Protein AF-A0A2P8GVX4-F1 (afdb_monomer_lite)

Structure (mmCIF, N/CA/C/O backbone):
data_AF-A0A2P8GVX4-F1
#
_entry.id   AF-A0A2P8GVX4-F1
#
loop_
_atom_site.group_PDB
_atom_site.id
_atom_site.type_symbol
_atom_site.label_atom_id
_atom_site.label_alt_id
_atom_site.label_comp_id
_atom_site.label_asym_id
_atom_site.label_entity_id
_atom_site.label_seq_id
_atom_site.pdbx_PDB_ins_code
_atom_site.Cartn_x
_atom_site.Cartn_y
_atom_site.Cartn_z
_atom_site.occupancy
_atom_site.B_iso_or_equiv
_atom_site.auth_seq_id
_atom_site.auth_comp_id
_atom_site.auth_asym_id
_atom_site.auth_atom_id
_atom_site.pdbx_PDB_model_num
ATOM 1 N N . MET A 1 1 ? 9.589 35.291 5.752 1.00 48.50 1 MET A N 1
ATOM 2 C CA . MET A 1 1 ? 8.130 35.154 5.559 1.00 48.50 1 MET A CA 1
ATOM 3 C C . MET A 1 1 ? 7.817 33.664 5.500 1.00 48.50 1 MET A C 1
ATOM 5 O O . MET A 1 1 ? 8.134 33.035 4.503 1.00 48.50 1 MET A O 1
ATOM 9 N N . VAL A 1 2 ? 7.351 33.073 6.604 1.00 41.34 2 VAL A N 1
ATOM 10 C CA . VAL A 1 2 ? 7.074 31.627 6.709 1.00 41.34 2 VAL A CA 1
ATOM 11 C C . VAL A 1 2 ? 5.593 31.426 6.413 1.00 41.34 2 VAL A C 1
ATOM 13 O O . VAL A 1 2 ? 4.749 31.874 7.184 1.00 41.34 2 VAL A O 1
ATOM 16 N N . ILE A 1 3 ? 5.272 30.818 5.272 1.00 42.09 3 ILE A N 1
ATOM 17 C CA . ILE A 1 3 ? 3.890 30.490 4.911 1.00 42.09 3 ILE A CA 1
ATOM 18 C C . ILE A 1 3 ? 3.533 29.206 5.659 1.00 42.09 3 ILE A C 1
ATOM 20 O O . ILE A 1 3 ? 3.908 28.106 5.257 1.00 42.09 3 ILE A O 1
ATOM 24 N N . ALA A 1 4 ? 2.852 29.355 6.794 1.00 40.12 4 ALA A N 1
ATOM 25 C CA . ALA A 1 4 ? 2.245 28.240 7.503 1.00 40.12 4 ALA A CA 1
ATOM 26 C C . ALA A 1 4 ?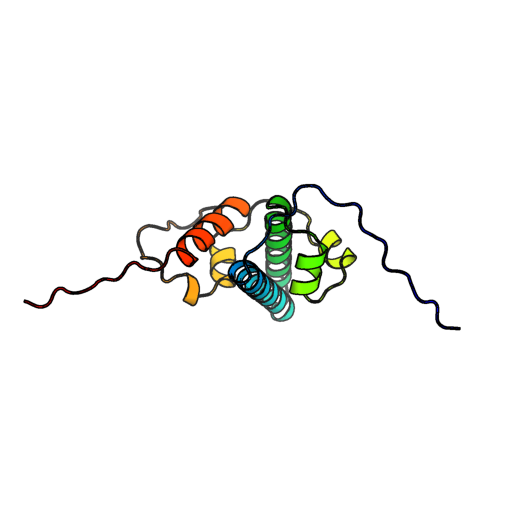 1.089 27.701 6.647 1.00 40.12 4 ALA A C 1
ATOM 28 O O . ALA A 1 4 ? 0.012 28.294 6.586 1.00 40.12 4 ALA A O 1
ATOM 29 N N . HIS A 1 5 ? 1.320 26.592 5.945 1.00 40.00 5 HIS A N 1
ATOM 30 C CA . HIS A 1 5 ? 0.255 25.883 5.248 1.00 40.00 5 HIS A CA 1
ATOM 31 C C . HIS A 1 5 ? -0.651 25.218 6.286 1.00 40.00 5 HIS A C 1
ATOM 33 O O . HIS A 1 5 ? -0.306 24.191 6.870 1.00 40.00 5 HIS A O 1
ATOM 39 N N . ALA A 1 6 ? -1.808 25.832 6.528 1.00 45.22 6 ALA A N 1
ATOM 40 C CA . ALA A 1 6 ? -2.881 25.236 7.306 1.00 45.22 6 ALA A CA 1
ATOM 41 C C . ALA A 1 6 ? -3.241 23.863 6.713 1.00 45.22 6 ALA A C 1
ATOM 43 O O . ALA A 1 6 ? -3.520 23.741 5.518 1.00 45.22 6 ALA A O 1
ATOM 44 N N . ARG A 1 7 ? -3.203 22.824 7.554 1.00 46.16 7 ARG A N 1
ATOM 45 C CA . ARG A 1 7 ? -3.595 21.456 7.200 1.00 46.16 7 ARG A CA 1
ATOM 46 C C . ARG A 1 7 ? -5.097 21.470 6.876 1.00 46.16 7 ARG A C 1
ATOM 48 O O . ARG A 1 7 ? -5.878 21.801 7.768 1.00 46.16 7 ARG A O 1
ATOM 55 N N . PRO A 1 8 ? -5.524 21.168 5.636 1.00 46.50 8 PRO A N 1
ATOM 56 C CA . PRO A 1 8 ? -6.941 21.175 5.304 1.00 46.50 8 PRO A CA 1
ATOM 57 C C . PRO A 1 8 ? -7.657 20.096 6.121 1.00 46.50 8 PRO A C 1
ATOM 59 O O . PRO A 1 8 ? -7.216 18.946 6.166 1.00 46.50 8 PRO A O 1
ATOM 62 N N . ALA A 1 9 ? -8.753 20.484 6.775 1.00 45.91 9 ALA A N 1
ATOM 63 C CA . ALA A 1 9 ? -9.682 19.561 7.408 1.00 45.91 9 ALA A CA 1
ATOM 64 C C . ALA A 1 9 ? -10.268 18.665 6.308 1.00 45.91 9 ALA A C 1
ATOM 66 O O . ALA A 1 9 ? -11.051 19.115 5.472 1.00 45.91 9 ALA A O 1
ATOM 67 N N . HIS A 1 10 ? -9.804 17.418 6.236 1.00 47.41 10 HIS A N 1
ATOM 68 C CA . HIS A 1 10 ? -10.359 16.438 5.316 1.00 47.41 10 HIS A CA 1
ATOM 69 C C . HIS A 1 10 ? -11.798 16.151 5.749 1.00 47.41 10 HIS A C 1
ATOM 71 O O . HIS A 1 10 ? -12.013 15.680 6.861 1.00 47.41 10 HIS A O 1
ATOM 77 N N . ALA A 1 11 ? -12.755 16.479 4.877 1.00 51.06 11 ALA A N 1
ATOM 78 C CA . ALA A 1 11 ? -14.156 16.109 5.023 1.00 51.06 11 ALA A CA 1
ATOM 79 C C . ALA A 1 11 ? -14.251 14.620 5.376 1.00 51.06 11 ALA A C 1
ATOM 81 O O . ALA A 1 11 ? -13.614 13.789 4.726 1.00 51.06 11 ALA A O 1
ATOM 82 N N . GLU A 1 12 ? -14.974 14.326 6.451 1.00 45.91 12 GLU A N 1
ATOM 83 C CA . GLU A 1 12 ? -15.004 13.010 7.071 1.00 45.91 12 GLU A CA 1
ATOM 84 C C . GLU A 1 12 ? -15.555 11.969 6.093 1.00 45.91 12 GLU A C 1
ATOM 86 O O . GLU A 1 12 ? -16.727 11.997 5.724 1.00 45.91 12 GLU A O 1
ATOM 91 N N . ASP A 1 13 ? -14.674 11.076 5.638 1.00 53.56 13 ASP A N 1
ATOM 92 C CA . ASP A 1 13 ? -15.017 9.928 4.802 1.00 53.56 13 ASP A CA 1
ATOM 93 C C . ASP A 1 13 ? -15.783 8.930 5.705 1.00 53.56 13 ASP A C 1
ATOM 95 O O . ASP A 1 13 ? -15.197 8.389 6.654 1.00 53.56 13 ASP A O 1
ATOM 99 N N . PRO A 1 14 ? -17.093 8.697 5.488 1.00 51.97 14 PRO A N 1
ATOM 100 C CA . PRO A 1 14 ? -18.006 8.179 6.515 1.00 51.97 14 PRO A CA 1
ATOM 101 C C . PRO A 1 14 ? -17.917 6.665 6.785 1.00 51.97 14 PRO A C 1
ATOM 103 O O . PRO A 1 14 ? -18.884 6.040 7.216 1.00 51.97 14 PRO A O 1
ATOM 106 N N . THR A 1 15 ? -16.770 6.020 6.569 1.00 55.62 15 THR A N 1
ATOM 107 C CA . THR A 1 15 ? -16.562 4.621 6.990 1.00 55.62 15 THR A CA 1
ATOM 108 C C . THR A 1 15 ? -15.090 4.356 7.281 1.00 55.62 15 THR A C 1
ATOM 110 O O . THR A 1 15 ? -14.443 3.514 6.661 1.00 55.62 15 THR A O 1
ATOM 113 N N . THR A 1 16 ? -14.528 5.109 8.225 1.00 64.12 16 THR A N 1
ATOM 114 C CA . THR A 1 16 ? -13.194 4.794 8.744 1.00 64.12 16 THR A CA 1
ATOM 115 C C . THR A 1 16 ? -13.304 3.542 9.608 1.00 64.12 16 THR A C 1
ATOM 117 O O . THR A 1 16 ? -13.851 3.577 10.709 1.00 64.12 16 THR A O 1
ATOM 120 N N . VAL A 1 17 ? -12.806 2.415 9.099 1.00 72.12 17 VAL A N 1
ATOM 121 C CA . VAL A 1 17 ? -12.660 1.196 9.898 1.00 72.12 17 VAL A CA 1
ATOM 122 C C . VAL A 1 17 ? -11.629 1.482 10.985 1.00 72.12 17 VAL A C 1
ATOM 124 O O . VAL A 1 17 ? -10.458 1.721 10.688 1.00 72.12 17 VAL A O 1
ATOM 127 N N . ALA A 1 18 ? -12.061 1.473 12.246 1.00 76.12 18 ALA A N 1
ATOM 128 C CA . ALA A 1 18 ? -11.151 1.588 13.375 1.00 76.12 18 ALA A CA 1
ATOM 129 C C . ALA A 1 18 ? -10.254 0.343 13.415 1.00 76.12 18 ALA A C 1
ATOM 131 O O . ALA A 1 18 ? -10.704 -0.765 13.709 1.00 76.12 18 ALA A O 1
ATOM 132 N N . LEU A 1 19 ? -8.978 0.523 13.083 1.00 77.62 19 LEU A N 1
ATOM 133 C CA . LEU A 1 19 ? -7.981 -0.532 13.184 1.00 77.62 19 LEU A CA 1
ATOM 134 C C . LEU A 1 19 ? -7.573 -0.682 14.650 1.00 77.62 19 LEU A C 1
ATOM 136 O O . LEU A 1 19 ? -7.292 0.302 15.332 1.00 77.62 19 LEU A O 1
ATOM 140 N N . THR A 1 20 ? -7.506 -1.917 15.149 1.00 84.06 20 THR A N 1
ATOM 141 C CA . THR A 1 20 ? -6.846 -2.150 16.440 1.00 84.06 20 THR A CA 1
ATOM 142 C C . THR A 1 20 ? -5.343 -1.856 16.300 1.00 84.06 20 THR A C 1
ATOM 144 O O . THR A 1 20 ? -4.777 -2.072 15.220 1.00 84.06 20 THR A O 1
ATOM 147 N N . PRO A 1 21 ? -4.645 -1.441 17.374 1.00 81.06 21 PRO A N 1
ATOM 148 C CA . PRO A 1 21 ? -3.206 -1.164 17.314 1.00 81.06 21 PRO A CA 1
ATOM 149 C C . PRO A 1 21 ? -2.365 -2.348 16.809 1.00 81.06 21 PRO A C 1
ATOM 151 O O . PRO A 1 21 ? -1.291 -2.167 16.237 1.00 81.06 21 PRO A O 1
ATOM 154 N N . GLY A 1 22 ? -2.838 -3.583 17.016 1.00 79.69 22 GLY A N 1
ATOM 155 C CA . GLY A 1 22 ? -2.203 -4.782 16.469 1.00 79.69 22 GLY A CA 1
ATOM 156 C C . GLY A 1 22 ? -2.264 -4.835 14.940 1.00 79.69 22 GLY A C 1
ATOM 157 O O . GLY A 1 22 ? -1.247 -5.114 14.305 1.00 79.69 22 GLY A O 1
ATOM 158 N N . VAL A 1 23 ? -3.423 -4.509 14.355 1.00 78.44 23 VAL A N 1
ATOM 159 C CA . VAL A 1 23 ? -3.617 -4.481 12.894 1.00 78.44 23 VAL A CA 1
ATOM 160 C C . VAL A 1 23 ? -2.756 -3.405 12.265 1.00 78.44 23 VAL A C 1
ATOM 162 O O . VAL A 1 23 ? -2.070 -3.661 11.283 1.00 78.44 23 VAL A O 1
ATOM 165 N N . GLU A 1 24 ? -2.767 -2.209 12.848 1.00 82.25 24 GLU A N 1
ATOM 166 C CA . GLU A 1 24 ? -2.019 -1.067 12.334 1.00 82.25 24 GLU A CA 1
ATOM 167 C C . GLU A 1 24 ? -0.517 -1.371 12.272 1.00 82.25 24 GLU A C 1
ATOM 169 O O . GLU A 1 24 ? 0.125 -1.155 11.240 1.00 82.25 24 GLU A O 1
ATOM 174 N N . ARG A 1 25 ? 0.036 -1.986 13.328 1.00 82.25 25 ARG A N 1
ATOM 175 C CA . ARG A 1 25 ? 1.430 -2.456 13.338 1.00 82.25 25 ARG A CA 1
ATOM 176 C C . ARG A 1 25 ? 1.698 -3.530 12.285 1.00 82.25 25 ARG A C 1
ATOM 178 O O . ARG A 1 25 ? 2.719 -3.460 11.604 1.00 82.25 25 ARG A O 1
ATOM 185 N N . ALA A 1 26 ? 0.808 -4.512 12.138 1.00 83.00 26 ALA A N 1
ATOM 186 C CA . ALA A 1 26 ? 0.972 -5.588 11.159 1.00 83.00 26 ALA A CA 1
ATOM 187 C C . ALA A 1 26 ? 0.934 -5.065 9.713 1.00 83.00 26 ALA A C 1
ATOM 189 O O . ALA A 1 26 ? 1.777 -5.439 8.894 1.00 83.00 26 ALA A O 1
ATOM 190 N N . LEU A 1 27 ? 0.003 -4.158 9.412 1.00 87.50 27 LEU A N 1
ATOM 191 C CA . LEU A 1 27 ? -0.113 -3.494 8.114 1.00 87.50 27 LEU A CA 1
ATOM 192 C C . LEU A 1 27 ? 1.114 -2.635 7.818 1.00 87.50 27 LEU A C 1
ATOM 194 O O . LEU A 1 27 ? 1.669 -2.727 6.724 1.00 87.50 27 LEU A O 1
ATOM 198 N N . SER A 1 28 ? 1.573 -1.861 8.802 1.00 86.69 28 SER A N 1
ATOM 199 C CA . SER A 1 28 ? 2.776 -1.037 8.670 1.00 86.69 28 SER A CA 1
ATOM 200 C C . SER A 1 28 ? 4.004 -1.899 8.383 1.00 86.69 28 SER A C 1
ATOM 202 O O . SER A 1 28 ? 4.730 -1.642 7.426 1.00 86.69 28 SER A O 1
ATOM 204 N N . ALA A 1 29 ? 4.192 -2.992 9.129 1.00 87.00 29 ALA A N 1
ATOM 205 C CA . ALA A 1 29 ? 5.281 -3.936 8.889 1.00 87.00 29 ALA A CA 1
ATOM 206 C C . ALA A 1 29 ? 5.201 -4.581 7.494 1.00 87.00 29 ALA A C 1
ATOM 208 O O . ALA A 1 29 ? 6.223 -4.741 6.823 1.00 87.00 29 ALA A O 1
ATOM 209 N N . LEU A 1 30 ? 3.998 -4.938 7.031 1.00 90.12 30 LEU A N 1
ATOM 210 C CA . LEU A 1 30 ? 3.787 -5.504 5.699 1.00 90.12 30 LEU A CA 1
ATOM 211 C C . LEU A 1 30 ? 4.135 -4.500 4.589 1.00 90.12 30 LEU A C 1
ATOM 213 O O . LEU A 1 30 ? 4.845 -4.852 3.644 1.00 90.12 30 LEU A O 1
ATOM 217 N N . LEU A 1 31 ? 3.674 -3.253 4.713 1.00 92.69 31 LEU A N 1
ATOM 218 C CA . LEU A 1 31 ? 3.949 -2.178 3.758 1.00 92.69 31 LEU A CA 1
ATOM 219 C C . LEU A 1 31 ? 5.438 -1.824 3.710 1.00 92.69 31 LEU A C 1
ATOM 221 O O . LEU A 1 31 ? 6.000 -1.710 2.622 1.00 92.69 31 LEU A O 1
ATOM 225 N N . GLN A 1 32 ? 6.104 -1.746 4.862 1.00 91.31 32 GLN A N 1
ATOM 226 C CA . GLN A 1 32 ? 7.547 -1.507 4.937 1.00 91.31 32 GLN A CA 1
ATOM 227 C C . GLN A 1 32 ? 8.357 -2.636 4.290 1.00 91.31 32 GLN A C 1
ATOM 229 O O . GLN A 1 32 ? 9.329 -2.374 3.584 1.00 91.31 32 GLN A O 1
ATOM 234 N N . ARG A 1 33 ? 7.950 -3.901 4.462 1.00 91.06 33 ARG A N 1
ATOM 235 C CA . ARG A 1 33 ? 8.597 -5.036 3.780 1.00 91.06 33 ARG A CA 1
ATOM 236 C C . ARG A 1 33 ? 8.396 -4.997 2.273 1.00 91.06 33 ARG A C 1
ATOM 238 O O . ARG A 1 33 ? 9.347 -5.241 1.535 1.00 91.06 33 ARG A O 1
ATOM 245 N N . ALA A 1 34 ? 7.186 -4.677 1.816 1.00 92.00 34 ALA A N 1
ATOM 246 C CA . ALA A 1 34 ? 6.914 -4.502 0.394 1.00 92.00 34 ALA A CA 1
ATOM 247 C C . ALA A 1 34 ? 7.782 -3.386 -0.192 1.00 92.00 34 ALA A C 1
ATOM 249 O O . ALA A 1 34 ? 8.443 -3.595 -1.206 1.00 92.00 34 ALA A O 1
ATOM 250 N N . ARG A 1 35 ? 7.873 -2.251 0.509 1.00 92.50 35 ARG A N 1
ATOM 251 C CA . ARG A 1 35 ? 8.729 -1.131 0.127 1.00 92.50 35 ARG A CA 1
ATOM 252 C C . ARG A 1 35 ? 10.201 -1.525 0.046 1.00 92.50 35 ARG A C 1
ATOM 254 O O . ARG A 1 35 ? 10.843 -1.286 -0.969 1.00 92.50 35 ARG A O 1
ATOM 261 N N . ARG A 1 36 ? 10.720 -2.183 1.078 1.00 92.50 36 ARG A N 1
ATOM 262 C CA . ARG A 1 36 ? 12.099 -2.672 1.099 1.00 92.50 36 ARG A CA 1
ATOM 263 C C . ARG A 1 36 ? 12.384 -3.613 -0.073 1.00 92.50 36 ARG A C 1
ATOM 265 O O . ARG A 1 36 ? 13.416 -3.481 -0.719 1.00 92.50 36 ARG A O 1
ATOM 272 N N . ALA A 1 37 ? 11.443 -4.497 -0.408 1.00 92.62 37 ALA A N 1
ATOM 273 C CA . ALA A 1 37 ? 11.565 -5.351 -1.584 1.00 92.62 37 ALA A CA 1
ATOM 274 C C . ALA A 1 37 ? 11.607 -4.544 -2.898 1.00 92.62 37 ALA A C 1
ATOM 276 O O . ALA A 1 37 ? 12.313 -4.946 -3.818 1.00 92.62 37 ALA A O 1
ATOM 277 N N . GLU A 1 38 ? 10.905 -3.410 -3.019 1.00 93.44 38 GLU A N 1
ATOM 278 C CA . GLU A 1 38 ? 11.049 -2.513 -4.184 1.00 93.44 38 GLU A CA 1
ATOM 279 C C . GLU A 1 38 ? 12.463 -1.949 -4.310 1.00 93.44 38 GLU A C 1
ATOM 281 O O . GLU A 1 38 ? 12.988 -1.864 -5.424 1.00 93.44 38 GLU A O 1
ATOM 286 N N . ASP A 1 39 ? 13.038 -1.544 -3.179 1.00 93.50 39 ASP A N 1
ATOM 287 C CA . ASP A 1 39 ? 14.320 -0.849 -3.114 1.00 93.50 39 ASP A CA 1
ATOM 288 C C . ASP A 1 39 ? 15.499 -1.822 -3.307 1.00 93.50 39 ASP A C 1
ATOM 290 O O . ASP A 1 39 ? 16.470 -1.491 -3.986 1.00 93.50 39 ASP A O 1
ATOM 294 N N . GLU A 1 40 ? 15.393 -3.051 -2.792 1.00 94.12 40 GLU A N 1
ATOM 295 C CA . GLU A 1 40 ? 16.424 -4.095 -2.919 1.00 94.12 40 GLU A CA 1
ATOM 296 C C . GLU A 1 40 ? 16.419 -4.797 -4.287 1.00 94.12 40 GLU A C 1
ATOM 298 O O . GLU A 1 40 ? 17.402 -5.434 -4.672 1.00 94.12 40 GLU A O 1
ATOM 303 N N . THR A 1 41 ? 15.324 -4.699 -5.045 1.00 94.75 41 THR A N 1
ATOM 304 C CA . THR A 1 41 ? 15.172 -5.438 -6.301 1.00 94.75 41 THR A CA 1
ATOM 305 C C . THR A 1 41 ? 15.502 -4.576 -7.522 1.00 94.75 41 THR A C 1
ATOM 307 O O . THR A 1 41 ? 14.980 -3.478 -7.700 1.00 94.75 41 THR A O 1
ATOM 310 N N . SER A 1 42 ? 16.300 -5.110 -8.449 1.00 93.00 42 SER A N 1
ATOM 311 C CA . SER A 1 42 ? 16.656 -4.456 -9.715 1.00 93.00 42 SER A CA 1
ATOM 312 C C . SER A 1 42 ? 16.081 -5.184 -10.945 1.00 93.00 42 SER A C 1
ATOM 314 O O . SER A 1 42 ? 15.552 -6.298 -10.866 1.00 93.00 42 SER A O 1
ATOM 316 N N . GLY A 1 43 ? 16.118 -4.521 -12.107 1.00 91.81 43 GLY A N 1
ATOM 317 C CA . GLY A 1 43 ? 15.728 -5.120 -13.389 1.00 91.81 43 GLY A CA 1
ATOM 318 C C . GLY A 1 43 ? 14.251 -5.561 -13.476 1.00 91.81 43 GLY A C 1
ATOM 319 O O . GLY A 1 43 ? 13.368 -4.884 -12.939 1.00 91.81 43 GLY A O 1
ATOM 320 N N . PRO A 1 44 ? 13.943 -6.682 -14.163 1.00 87.25 44 PRO A N 1
ATOM 321 C CA . PRO A 1 44 ? 12.573 -7.181 -14.337 1.00 87.25 44 PRO A CA 1
ATOM 322 C C . PRO A 1 44 ? 11.834 -7.453 -13.021 1.00 87.25 44 PRO A C 1
ATOM 324 O O . PRO A 1 44 ? 10.627 -7.222 -12.922 1.00 87.25 44 PRO A O 1
ATOM 327 N N . ASN A 1 45 ? 12.560 -7.883 -11.988 1.00 89.94 45 ASN A N 1
ATOM 328 C CA . ASN A 1 45 ? 11.982 -8.194 -10.684 1.00 89.94 45 ASN A CA 1
ATOM 329 C C . ASN A 1 45 ? 11.513 -6.926 -9.945 1.00 89.94 45 ASN A C 1
ATOM 331 O O . ASN A 1 45 ? 10.538 -6.984 -9.196 1.00 89.94 45 ASN A O 1
ATOM 335 N N . ARG A 1 46 ? 12.118 -5.761 -10.223 1.00 92.00 46 ARG A N 1
ATOM 336 C CA . ARG A 1 46 ? 11.706 -4.473 -9.641 1.00 92.00 46 ARG A CA 1
ATOM 337 C C . ARG A 1 46 ? 10.266 -4.122 -10.003 1.00 92.00 46 ARG A C 1
ATOM 339 O O . ARG A 1 46 ? 9.496 -3.680 -9.157 1.00 92.00 46 ARG A O 1
ATOM 346 N N . ARG A 1 47 ? 9.862 -4.381 -11.254 1.00 90.81 47 ARG A N 1
ATOM 347 C CA . ARG A 1 47 ? 8.479 -4.159 -11.718 1.00 90.81 47 ARG A CA 1
ATOM 348 C C . ARG A 1 47 ? 7.480 -5.029 -10.956 1.00 90.81 47 ARG A C 1
ATOM 350 O O . ARG A 1 47 ? 6.382 -4.568 -10.657 1.00 90.81 47 ARG A O 1
ATOM 357 N N . ARG A 1 48 ? 7.861 -6.270 -10.634 1.00 89.69 48 ARG A N 1
ATOM 358 C CA . ARG A 1 48 ? 7.042 -7.190 -9.833 1.00 89.69 48 ARG A CA 1
ATOM 359 C C . ARG A 1 48 ? 6.904 -6.699 -8.391 1.00 89.69 48 ARG A C 1
ATOM 361 O O . ARG A 1 48 ? 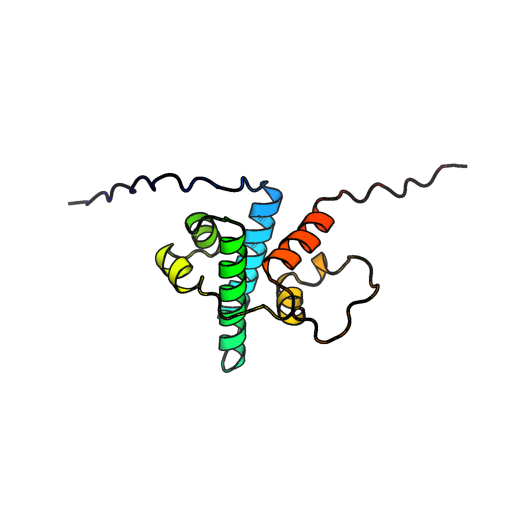5.786 -6.659 -7.892 1.00 89.69 48 ARG A O 1
ATOM 368 N N . ALA A 1 49 ? 7.998 -6.265 -7.763 1.00 92.00 49 ALA A N 1
ATOM 369 C CA . ALA A 1 49 ? 7.969 -5.697 -6.414 1.00 92.00 49 ALA A CA 1
ATOM 370 C C . ALA A 1 49 ? 7.066 -4.453 -6.336 1.00 92.00 49 ALA A C 1
ATOM 372 O O . ALA A 1 49 ? 6.143 -4.423 -5.526 1.00 92.00 49 ALA A O 1
ATOM 373 N N . PHE A 1 50 ? 7.232 -3.498 -7.262 1.00 91.69 50 PHE A N 1
ATOM 374 C CA . PHE A 1 50 ? 6.347 -2.329 -7.357 1.00 91.69 50 PHE A CA 1
ATOM 375 C C . PHE A 1 50 ? 4.880 -2.721 -7.525 1.00 91.69 50 PHE A C 1
ATOM 377 O O . PHE A 1 50 ? 4.002 -2.164 -6.871 1.00 91.69 50 PHE A O 1
ATOM 384 N N . ARG A 1 51 ? 4.597 -3.694 -8.398 1.00 90.62 51 ARG A N 1
ATOM 385 C CA . ARG A 1 51 ? 3.235 -4.184 -8.617 1.00 90.62 51 ARG A CA 1
ATOM 386 C C . ARG A 1 51 ? 2.631 -4.757 -7.329 1.00 90.62 51 ARG A C 1
ATOM 388 O O . ARG A 1 51 ? 1.487 -4.440 -7.018 1.00 90.62 51 ARG A O 1
ATOM 395 N N . ASN A 1 52 ? 3.392 -5.527 -6.552 1.00 90.62 52 ASN A N 1
ATOM 396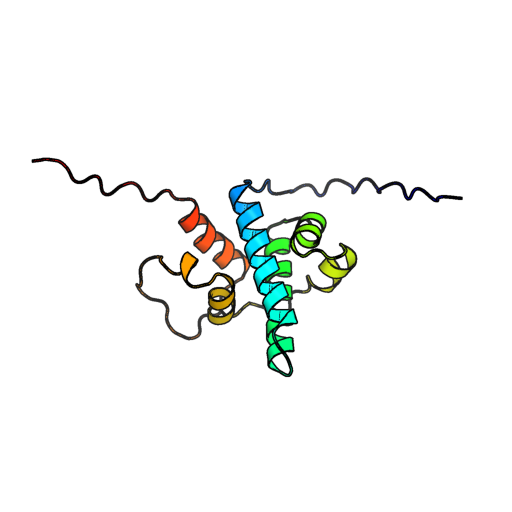 C CA . ASN A 1 52 ? 2.924 -6.076 -5.278 1.00 90.62 52 ASN A CA 1
ATOM 397 C C . ASN A 1 52 ? 2.531 -4.975 -4.281 1.00 90.62 52 ASN A C 1
ATOM 399 O O . ASN A 1 52 ? 1.457 -5.056 -3.687 1.00 90.62 52 ASN A O 1
ATOM 403 N N . THR A 1 53 ? 3.336 -3.918 -4.140 1.00 93.00 53 THR A N 1
ATOM 404 C CA . THR A 1 53 ? 2.996 -2.776 -3.274 1.00 93.00 53 THR A CA 1
ATOM 405 C C . THR A 1 53 ? 1.722 -2.075 -3.732 1.00 93.00 53 THR A C 1
ATOM 407 O O . THR A 1 53 ? 0.870 -1.749 -2.906 1.00 93.00 53 THR A O 1
ATOM 410 N N . ARG A 1 54 ? 1.542 -1.882 -5.047 1.00 93.38 54 ARG A N 1
ATOM 411 C CA . ARG A 1 54 ? 0.301 -1.311 -5.595 1.00 93.38 54 ARG A CA 1
ATOM 412 C C . ARG A 1 54 ? -0.918 -2.171 -5.259 1.00 93.38 54 ARG A C 1
ATOM 414 O O . ARG A 1 54 ? -1.930 -1.630 -4.822 1.00 93.38 54 ARG A O 1
ATOM 421 N N . HIS A 1 55 ? -0.813 -3.497 -5.388 1.00 91.12 55 HIS A N 1
ATOM 422 C CA . HIS A 1 55 ? -1.892 -4.414 -5.006 1.00 91.12 55 HIS A CA 1
ATOM 423 C C . HIS A 1 55 ? -2.223 -4.346 -3.515 1.00 91.12 55 HIS A C 1
ATOM 425 O O . HIS A 1 55 ? -3.401 -4.353 -3.163 1.00 91.12 55 HIS A O 1
ATOM 431 N N . LEU A 1 56 ? -1.211 -4.265 -2.644 1.00 91.50 56 LEU A N 1
ATOM 432 C CA . LEU A 1 56 ? -1.424 -4.111 -1.204 1.00 91.50 56 LEU A CA 1
ATOM 433 C C . LEU A 1 56 ? -2.151 -2.803 -0.892 1.00 91.50 56 LEU A C 1
ATOM 435 O O . LEU A 1 56 ? -3.161 -2.826 -0.197 1.00 91.50 56 LEU A O 1
ATOM 439 N N . LEU A 1 57 ? -1.696 -1.684 -1.460 1.00 92.69 57 LEU A N 1
ATOM 440 C CA . LEU A 1 57 ? -2.348 -0.386 -1.291 1.00 92.69 57 LEU A CA 1
ATOM 441 C C . LEU A 1 57 ? -3.786 -0.391 -1.811 1.00 92.69 57 LEU A C 1
ATOM 443 O O . LEU A 1 57 ? -4.684 0.083 -1.120 1.00 92.69 57 LEU A O 1
ATOM 447 N N . GLY A 1 58 ? -4.022 -0.957 -2.996 1.00 90.25 58 GLY A N 1
ATOM 448 C CA . GLY A 1 58 ? -5.360 -1.101 -3.564 1.00 90.25 58 GLY A CA 1
ATOM 449 C C . GLY A 1 58 ? -6.276 -1.974 -2.701 1.00 90.25 58 GLY A C 1
ATOM 450 O O . GLY A 1 58 ? -7.415 -1.599 -2.437 1.00 90.25 58 GLY A O 1
ATOM 451 N N . GLY A 1 59 ? -5.766 -3.100 -2.193 1.00 87.50 59 GLY A N 1
ATOM 452 C CA . GLY A 1 59 ? -6.498 -3.985 -1.285 1.00 87.50 59 GLY A CA 1
ATOM 453 C C . GLY A 1 59 ? -6.848 -3.307 0.038 1.00 87.50 59 GLY A C 1
ATOM 454 O O . GLY A 1 59 ? -7.997 -3.342 0.460 1.00 87.50 59 GLY A O 1
ATOM 455 N N . MET A 1 60 ? -5.890 -2.619 0.658 1.00 89.62 60 MET A N 1
ATOM 456 C CA . MET A 1 60 ? -6.107 -1.865 1.897 1.00 89.62 60 MET A CA 1
ATOM 457 C C . MET A 1 60 ? -7.099 -0.711 1.706 1.00 89.62 60 MET A C 1
ATOM 459 O O . MET A 1 60 ? -7.938 -0.464 2.568 1.00 89.62 60 MET A O 1
ATOM 463 N N . ARG A 1 61 ? -7.066 -0.046 0.546 1.00 90.19 61 ARG A N 1
ATOM 464 C CA . ARG A 1 61 ? -8.061 0.967 0.169 1.00 90.19 61 ARG A CA 1
ATOM 465 C C . ARG A 1 61 ? -9.455 0.380 0.006 1.00 90.19 61 ARG A C 1
ATOM 467 O O . ARG A 1 61 ? -10.410 0.982 0.483 1.00 90.19 61 ARG A O 1
ATOM 474 N N . ALA A 1 62 ? -9.570 -0.784 -0.629 1.00 85.38 62 ALA A N 1
ATOM 475 C CA . ALA A 1 62 ? -10.840 -1.492 -0.763 1.00 85.38 62 ALA A CA 1
ATOM 476 C C . ALA A 1 62 ? -11.411 -1.941 0.596 1.00 85.38 62 ALA A C 1
ATOM 478 O O . ALA A 1 62 ? -12.621 -2.081 0.728 1.00 85.38 62 ALA A O 1
ATOM 479 N N . LEU A 1 63 ? -10.555 -2.113 1.610 1.00 83.50 63 LEU A N 1
ATOM 480 C CA . LEU A 1 63 ? -10.942 -2.379 3.000 1.00 83.50 63 LEU A CA 1
ATOM 481 C C . LEU A 1 63 ? -11.290 -1.108 3.801 1.00 83.50 63 LEU A C 1
ATOM 483 O O . LEU A 1 63 ? -11.535 -1.196 5.000 1.00 83.50 63 LEU A O 1
ATOM 487 N N . GLY A 1 64 ? -11.296 0.072 3.172 1.00 87.62 64 GLY A N 1
ATOM 488 C CA . GLY A 1 64 ? -11.644 1.336 3.830 1.00 87.62 64 GLY A CA 1
ATOM 489 C C . GLY A 1 64 ? -10.500 1.989 4.610 1.00 87.62 64 GLY A C 1
ATOM 490 O O . GLY A 1 64 ? -10.734 2.951 5.338 1.00 87.62 64 GLY A O 1
ATOM 491 N N . ILE A 1 65 ? -9.255 1.520 4.462 1.00 88.81 65 ILE A N 1
ATOM 492 C CA . ILE A 1 65 ? -8.113 2.147 5.138 1.00 88.81 65 ILE A CA 1
ATOM 493 C C . ILE A 1 65 ? -7.801 3.492 4.455 1.00 88.81 65 ILE A C 1
ATOM 495 O O . ILE A 1 65 ? -7.619 3.550 3.227 1.00 88.81 65 ILE A O 1
ATOM 499 N N . PRO A 1 66 ? -7.743 4.603 5.211 1.00 90.00 66 PRO A N 1
ATOM 500 C CA . PRO A 1 66 ? -7.569 5.921 4.623 1.00 90.00 66 PRO A CA 1
ATOM 501 C C . PRO A 1 66 ? -6.151 6.114 4.067 1.00 90.00 66 PRO A C 1
ATOM 503 O O . PRO A 1 66 ? -5.163 5.612 4.600 1.00 90.00 66 PRO A O 1
ATOM 506 N N . LEU A 1 67 ? -6.037 6.887 2.978 1.00 92.00 67 LEU A N 1
ATOM 507 C CA . LEU A 1 67 ? -4.765 7.082 2.264 1.00 92.00 67 LEU A CA 1
ATOM 508 C C . LEU A 1 67 ? -3.657 7.697 3.123 1.00 92.00 67 LEU A C 1
ATOM 510 O O . LEU A 1 67 ? -2.496 7.415 2.855 1.00 92.00 67 LEU A O 1
ATOM 514 N N . HIS A 1 68 ? -3.989 8.543 4.102 1.00 92.06 68 HIS A N 1
ATOM 515 C CA . HIS A 1 68 ? -2.978 9.165 4.958 1.00 92.06 68 HIS A CA 1
ATOM 516 C C . HIS A 1 68 ? -2.302 8.132 5.867 1.00 92.06 68 HIS A C 1
ATOM 518 O O . HIS A 1 68 ? -1.082 8.095 5.894 1.00 92.06 68 HIS A O 1
ATOM 524 N N . VAL A 1 69 ? -3.060 7.201 6.461 1.00 90.75 69 VAL A N 1
ATOM 525 C CA . VAL A 1 69 ? -2.500 6.081 7.244 1.00 90.75 69 VAL A CA 1
ATOM 526 C C . VAL A 1 69 ? -1.576 5.218 6.383 1.00 90.75 69 VAL A C 1
ATOM 528 O O . VAL A 1 69 ? -0.481 4.856 6.801 1.00 90.75 69 VAL A O 1
ATOM 531 N N . LEU A 1 70 ? -1.982 4.914 5.145 1.00 92.88 70 LEU A N 1
ATOM 532 C CA . LEU A 1 70 ? -1.155 4.130 4.219 1.00 92.88 70 LEU A CA 1
ATOM 533 C C . LEU A 1 70 ? 0.114 4.870 3.775 1.00 92.88 70 LEU A C 1
ATOM 535 O O . LEU A 1 70 ? 1.137 4.238 3.524 1.00 92.88 70 LEU A O 1
ATOM 539 N N . ALA A 1 71 ? 0.033 6.194 3.638 1.00 92.88 71 ALA A N 1
ATOM 540 C CA . ALA A 1 71 ? 1.159 7.044 3.278 1.00 92.88 71 ALA A CA 1
ATOM 541 C C . ALA A 1 71 ? 2.172 7.134 4.427 1.00 92.88 71 ALA A C 1
ATOM 543 O O . ALA A 1 71 ? 3.360 6.922 4.190 1.00 92.88 71 ALA A O 1
ATOM 544 N N . ASP A 1 72 ? 1.683 7.336 5.653 1.00 91.31 72 ASP A N 1
ATOM 545 C CA . ASP A 1 72 ? 2.489 7.365 6.875 1.00 91.31 72 ASP A CA 1
ATOM 546 C C . ASP A 1 72 ? 3.194 6.015 7.091 1.00 91.31 72 ASP A C 1
ATOM 548 O O . ASP A 1 72 ? 4.401 5.966 7.318 1.00 91.31 72 ASP A O 1
ATOM 552 N N . ALA A 1 73 ? 2.483 4.897 6.909 1.00 90.81 73 ALA A N 1
ATOM 553 C CA . ALA A 1 73 ? 3.052 3.552 7.026 1.00 90.81 73 ALA A CA 1
ATOM 554 C C . ALA A 1 73 ? 4.167 3.249 6.003 1.00 90.81 73 ALA A C 1
ATOM 556 O O . ALA A 1 73 ? 5.055 2.435 6.272 1.00 90.81 73 ALA A O 1
ATOM 557 N N . LEU A 1 74 ? 4.116 3.877 4.824 1.00 91.50 74 LEU A N 1
ATOM 558 C CA . LEU A 1 74 ? 5.106 3.728 3.752 1.00 91.50 74 LEU A CA 1
ATOM 559 C C . LEU A 1 74 ? 6.216 4.786 3.779 1.00 91.50 74 LEU A C 1
ATOM 561 O O . LEU A 1 74 ? 7.118 4.694 2.946 1.00 91.50 74 LEU A O 1
ATOM 565 N N . ASP A 1 75 ? 6.134 5.772 4.674 1.00 92.50 75 ASP A N 1
ATOM 566 C CA . ASP A 1 75 ? 6.991 6.963 4.690 1.00 92.50 75 ASP A CA 1
ATOM 567 C C . ASP A 1 75 ? 7.029 7.683 3.325 1.00 92.50 75 ASP A C 1
ATOM 569 O O . ASP A 1 75 ? 8.070 7.953 2.722 1.00 92.50 75 ASP A O 1
ATOM 573 N N . VAL A 1 76 ? 5.843 7.936 2.762 1.00 93.50 76 VAL A N 1
ATOM 574 C CA . VAL A 1 76 ? 5.683 8.658 1.492 1.00 93.50 76 VAL A CA 1
ATOM 575 C C . VAL A 1 76 ? 4.604 9.725 1.599 1.00 93.50 76 VAL A C 1
ATOM 577 O O . VAL A 1 76 ? 3.753 9.708 2.479 1.00 93.50 76 VAL A O 1
ATOM 580 N N . THR A 1 77 ? 4.570 10.648 0.640 1.00 95.19 77 THR A N 1
ATOM 581 C CA . THR A 1 77 ? 3.479 11.626 0.565 1.00 95.19 77 THR A CA 1
ATOM 582 C C . THR A 1 77 ? 2.141 10.954 0.231 1.00 95.19 77 THR A C 1
ATOM 584 O O . THR A 1 77 ? 2.085 9.987 -0.535 1.00 95.19 77 THR A O 1
ATOM 587 N N . VAL A 1 78 ? 1.028 11.523 0.710 1.00 95.12 78 VAL A N 1
ATOM 588 C CA . VAL A 1 78 ? -0.337 11.065 0.369 1.00 95.12 78 VAL A CA 1
ATOM 589 C C . VAL A 1 78 ? -0.559 11.019 -1.147 1.00 95.12 78 VAL A C 1
ATOM 591 O O . VAL A 1 78 ? -1.197 10.101 -1.660 1.00 95.12 78 VAL A O 1
ATOM 594 N N . GLN A 1 79 ? 0.004 11.977 -1.890 1.00 94.38 79 GLN A N 1
ATOM 595 C CA . GLN A 1 79 ? -0.052 11.995 -3.354 1.00 94.38 79 GLN A CA 1
ATOM 596 C C . GLN A 1 79 ? 0.702 10.808 -3.977 1.00 94.38 79 GLN A C 1
ATOM 598 O O . GLN A 1 79 ? 0.191 10.187 -4.909 1.00 94.38 79 GLN A O 1
ATOM 603 N N . SER A 1 80 ? 1.878 10.457 -3.445 1.00 93.81 80 SER A N 1
ATOM 604 C CA . SER A 1 80 ? 2.638 9.272 -3.863 1.00 93.81 80 SER A CA 1
ATOM 605 C C . SER A 1 80 ? 1.859 7.986 -3.573 1.00 93.81 80 SER A C 1
ATOM 607 O O . SER A 1 80 ? 1.702 7.154 -4.466 1.00 93.81 80 SER A O 1
ATOM 609 N N . ALA A 1 81 ? 1.289 7.850 -2.371 1.00 93.50 81 ALA A N 1
ATOM 610 C CA . ALA A 1 81 ? 0.441 6.712 -2.018 1.00 93.50 81 ALA A CA 1
ATOM 611 C C . ALA A 1 81 ? -0.777 6.600 -2.953 1.00 93.50 81 ALA A C 1
ATOM 613 O O . ALA A 1 81 ? -1.051 5.525 -3.486 1.00 93.50 81 ALA A O 1
ATOM 614 N N . ARG A 1 82 ? -1.454 7.720 -3.246 1.00 92.88 82 ARG A N 1
ATOM 615 C CA . ARG A 1 82 ? -2.584 7.775 -4.187 1.00 92.88 82 ARG A CA 1
ATOM 616 C C . ARG A 1 82 ? -2.193 7.314 -5.593 1.00 92.88 82 ARG A C 1
ATOM 618 O O . ARG A 1 82 ? -2.894 6.492 -6.169 1.00 92.88 82 ARG A O 1
ATOM 625 N N . ALA A 1 83 ? -1.073 7.799 -6.131 1.00 91.62 83 ALA A N 1
ATOM 626 C CA . ALA A 1 83 ? -0.582 7.403 -7.455 1.00 91.62 83 ALA A CA 1
ATOM 627 C C . ALA A 1 83 ? -0.172 5.917 -7.527 1.00 91.62 83 ALA A C 1
ATOM 629 O O . ALA A 1 83 ? -0.110 5.315 -8.607 1.00 91.62 83 ALA A O 1
ATOM 630 N N . ARG A 1 84 ? 0.129 5.308 -6.376 1.00 90.88 84 ARG A N 1
ATOM 631 C CA . ARG A 1 84 ? 0.463 3.886 -6.261 1.00 90.88 84 ARG A CA 1
ATOM 632 C C . ARG A 1 84 ? -0.760 3.002 -6.024 1.00 90.88 84 ARG A C 1
ATOM 634 O O . ARG A 1 84 ? -0.736 1.871 -6.482 1.00 90.88 84 ARG A O 1
ATOM 641 N N . ALA A 1 85 ? -1.827 3.497 -5.403 1.00 86.88 85 ALA A N 1
ATOM 642 C CA . ALA A 1 85 ? -3.017 2.719 -5.034 1.00 86.88 85 ALA A CA 1
ATOM 643 C C . ALA A 1 85 ? -3.912 2.255 -6.212 1.00 86.88 85 ALA A C 1
ATOM 645 O O . ALA A 1 85 ? -5.074 1.915 -6.004 1.00 86.88 85 ALA A O 1
ATOM 646 N N . GLY A 1 86 ? -3.394 2.229 -7.443 1.00 77.94 86 GLY A N 1
ATOM 647 C CA . GLY A 1 86 ? -4.093 1.686 -8.606 1.00 77.94 86 GLY A CA 1
ATOM 648 C C . GLY A 1 86 ? -4.123 0.157 -8.579 1.00 77.94 86 GLY A C 1
ATOM 649 O O . GLY A 1 86 ? -3.083 -0.493 -8.469 1.00 77.94 86 GLY A O 1
ATOM 650 N N . THR A 1 87 ? -5.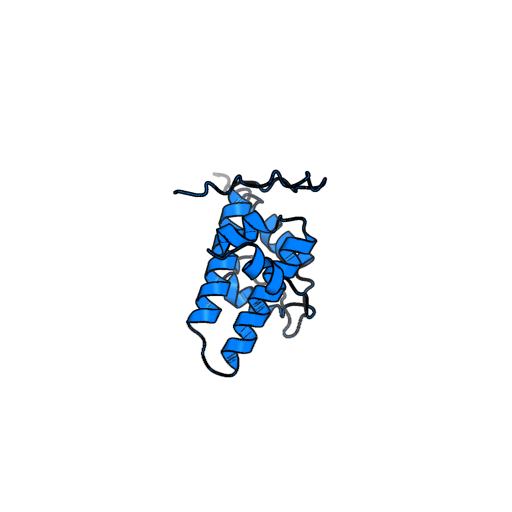316 -0.417 -8.685 1.00 63.25 87 THR A N 1
ATOM 651 C CA . THR A 1 87 ? -5.538 -1.863 -8.768 1.00 63.25 87 THR A CA 1
ATOM 652 C C . THR A 1 87 ? -5.402 -2.356 -10.206 1.00 63.25 87 THR A C 1
ATOM 654 O O . THR A 1 87 ? -6.359 -2.272 -10.968 1.00 63.25 87 THR A O 1
ATOM 657 N N . ASP A 1 88 ? -4.260 -2.951 -10.553 1.00 64.06 88 ASP A N 1
ATOM 658 C CA . ASP A 1 88 ? -4.122 -3.754 -11.780 1.00 64.06 88 ASP A CA 1
ATOM 659 C C . ASP A 1 88 ? -4.278 -5.252 -11.462 1.00 64.06 88 ASP A C 1
ATOM 661 O O . ASP A 1 88 ? -3.366 -6.050 -11.671 1.00 64.06 88 ASP A O 1
ATOM 665 N N . GLY A 1 89 ? -5.435 -5.640 -10.914 1.00 73.75 89 GLY A N 1
ATOM 666 C CA . GLY A 1 89 ? -5.809 -7.045 -10.701 1.00 73.75 89 GLY A CA 1
ATOM 667 C C . GLY A 1 89 ? -5.398 -7.659 -9.347 1.00 73.75 89 GLY A C 1
ATOM 668 O O . GLY A 1 89 ? -5.109 -6.932 -8.393 1.00 73.75 89 GLY A O 1
ATOM 669 N N . PRO A 1 90 ? -5.426 -8.999 -9.227 1.00 80.00 90 PRO A N 1
ATOM 670 C CA . PRO A 1 90 ? -5.127 -9.718 -7.987 1.00 80.00 90 PRO A CA 1
ATOM 671 C C . PRO A 1 90 ? -3.620 -9.921 -7.748 1.00 80.00 90 PRO A C 1
ATOM 673 O O . PRO A 1 90 ? -2.836 -10.043 -8.690 1.00 80.00 90 PRO A O 1
ATOM 676 N N . ILE A 1 91 ? -3.223 -10.037 -6.476 1.00 82.38 91 ILE A N 1
ATOM 677 C CA . ILE A 1 91 ? -1.864 -10.443 -6.084 1.00 82.38 91 ILE A CA 1
ATOM 678 C C . ILE A 1 91 ? -1.748 -11.974 -6.103 1.00 82.38 91 ILE A C 1
ATOM 680 O O . ILE A 1 91 ? -2.650 -12.689 -5.662 1.00 82.38 91 ILE A O 1
ATOM 684 N N . ARG A 1 92 ? -0.630 -12.510 -6.607 1.00 82.44 92 ARG A N 1
ATOM 685 C CA . ARG A 1 92 ? -0.384 -13.962 -6.563 1.00 82.44 92 ARG A CA 1
ATOM 686 C C . ARG A 1 92 ? -0.107 -14.390 -5.121 1.00 82.44 92 ARG A C 1
ATOM 688 O O . ARG A 1 92 ? 0.628 -13.706 -4.409 1.00 82.44 92 ARG A O 1
ATOM 695 N N . LEU A 1 93 ? -0.632 -15.543 -4.702 1.00 80.44 93 LEU A N 1
ATOM 696 C CA . LEU A 1 93 ? -0.457 -16.030 -3.328 1.00 80.44 93 LEU A CA 1
ATOM 697 C C . LEU A 1 93 ? 1.025 -16.196 -2.947 1.00 80.44 93 LEU A C 1
ATOM 699 O O . LEU A 1 93 ? 1.418 -15.820 -1.845 1.00 80.44 93 LEU A O 1
ATOM 703 N N . ASP A 1 94 ? 1.867 -16.686 -3.858 1.00 82.62 94 ASP A N 1
ATOM 704 C CA . ASP A 1 94 ? 3.304 -16.852 -3.594 1.00 82.62 94 ASP A CA 1
ATOM 705 C C . ASP A 1 94 ? 4.022 -15.518 -3.356 1.00 82.62 94 ASP A C 1
ATOM 707 O O . ASP A 1 94 ? 4.939 -15.438 -2.540 1.00 82.62 94 ASP A O 1
ATOM 711 N N . ASP A 1 95 ? 3.591 -14.455 -4.040 1.00 84.44 95 ASP A N 1
ATOM 712 C CA . ASP A 1 95 ? 4.118 -13.105 -3.837 1.00 84.44 95 ASP A CA 1
ATOM 713 C C . ASP A 1 95 ? 3.697 -12.547 -2.479 1.00 84.44 95 ASP A C 1
ATOM 715 O O . ASP A 1 95 ? 4.521 -11.995 -1.751 1.00 84.44 95 ASP A O 1
ATOM 719 N N . PHE A 1 96 ? 2.437 -12.758 -2.101 1.00 84.38 96 PHE A N 1
ATOM 720 C CA . PHE A 1 96 ? 1.939 -12.369 -0.786 1.00 84.38 96 PHE A CA 1
ATOM 721 C C . PHE A 1 96 ? 2.669 -13.112 0.347 1.00 84.38 96 PHE A C 1
ATOM 723 O O . PHE A 1 96 ? 3.121 -12.489 1.308 1.00 84.38 96 PHE A O 1
ATOM 730 N N . ARG A 1 97 ? 2.879 -14.429 0.201 1.00 84.69 97 ARG A N 1
ATOM 731 C CA . ARG A 1 97 ? 3.620 -15.265 1.164 1.00 84.69 97 ARG A CA 1
ATOM 732 C C . ARG A 1 97 ? 5.048 -14.785 1.402 1.00 84.69 97 ARG A C 1
ATOM 734 O O . ARG A 1 97 ? 5.520 -14.782 2.537 1.00 84.69 97 ARG A O 1
ATOM 741 N N . ARG A 1 98 ? 5.733 -14.341 0.346 1.00 85.44 98 ARG A N 1
ATOM 742 C CA . ARG A 1 98 ? 7.089 -13.780 0.457 1.00 85.44 98 ARG A CA 1
ATOM 743 C C . ARG A 1 98 ? 7.124 -12.497 1.292 1.00 85.44 98 ARG A C 1
ATOM 745 O O . ARG A 1 98 ? 8.111 -12.268 1.980 1.00 85.44 98 ARG A O 1
ATOM 752 N N . LEU A 1 99 ? 6.059 -11.693 1.268 1.00 84.00 99 LEU A N 1
ATOM 753 C CA . LEU A 1 99 ? 5.979 -10.426 2.005 1.00 84.00 99 LEU A CA 1
ATOM 754 C C . LEU A 1 99 ? 5.669 -10.621 3.499 1.00 84.00 99 LEU A C 1
ATOM 756 O O . LEU A 1 99 ? 6.271 -9.966 4.354 1.00 84.00 99 LEU A O 1
ATOM 760 N N . ILE A 1 100 ? 4.780 -11.558 3.839 1.00 83.12 100 ILE A N 1
ATOM 761 C CA . ILE A 1 100 ? 4.469 -11.888 5.244 1.00 83.12 100 ILE A CA 1
ATOM 762 C C . ILE A 1 100 ? 5.613 -12.653 5.937 1.00 83.12 100 ILE A C 1
ATOM 764 O O . ILE A 1 100 ? 5.750 -12.593 7.162 1.00 83.12 100 ILE A O 1
ATOM 768 N N . GLY A 1 101 ? 6.493 -13.292 5.158 1.00 73.38 101 GLY A N 1
ATOM 769 C CA . GLY A 1 101 ? 7.650 -14.033 5.653 1.00 73.38 101 GLY A CA 1
ATOM 770 C C . GLY A 1 101 ? 7.283 -15.344 6.371 1.00 73.38 101 GLY A C 1
ATOM 771 O O . GLY A 1 101 ? 6.108 -15.646 6.587 1.00 73.38 101 GLY A O 1
ATOM 772 N N . PRO A 1 102 ? 8.287 -16.145 6.771 1.00 65.56 102 PRO A N 1
ATOM 773 C CA . PRO A 1 102 ? 8.071 -17.473 7.353 1.00 65.56 102 PRO A CA 1
ATOM 774 C C . PRO A 1 102 ? 7.399 -17.441 8.734 1.00 65.56 102 PRO A C 1
ATOM 776 O O . PRO A 1 102 ? 6.808 -18.435 9.146 1.00 65.56 102 PRO A O 1
ATOM 779 N N . SER A 1 103 ? 7.454 -16.312 9.448 1.00 51.78 103 SER A N 1
ATOM 780 C CA . SER A 1 103 ? 6.896 -16.192 10.801 1.00 51.78 103 SER A CA 1
ATOM 781 C C . SER A 1 103 ? 5.366 -16.164 10.842 1.00 51.78 103 SER A C 1
ATOM 783 O O . SER A 1 103 ? 4.801 -16.507 11.870 1.00 51.78 103 SER A O 1
ATOM 785 N N . VAL A 1 104 ? 4.705 -15.796 9.740 1.00 52.38 104 VAL A N 1
ATOM 786 C CA . VAL A 1 104 ? 3.232 -15.824 9.615 1.00 52.38 104 VAL A CA 1
ATOM 787 C C . VAL A 1 104 ? 2.761 -17.111 8.924 1.00 52.38 104 VAL A C 1
ATOM 789 O O . VAL A 1 104 ? 1.600 -17.473 9.006 1.00 52.38 104 VAL A O 1
ATOM 792 N N . ALA A 1 105 ? 3.666 -17.844 8.267 1.00 45.38 105 ALA A N 1
ATOM 793 C CA . ALA A 1 105 ? 3.349 -19.078 7.548 1.00 45.38 105 ALA A CA 1
ATOM 794 C C . ALA A 1 105 ? 3.305 -20.333 8.444 1.00 45.38 105 ALA A C 1
ATOM 796 O O . ALA A 1 105 ? 3.069 -21.429 7.937 1.00 45.38 105 ALA A O 1
ATOM 797 N N . ARG A 1 106 ? 3.534 -20.201 9.760 1.00 41.88 106 ARG A N 1
ATOM 798 C CA . ARG A 1 106 ? 3.304 -21.280 10.736 1.00 41.88 106 ARG A C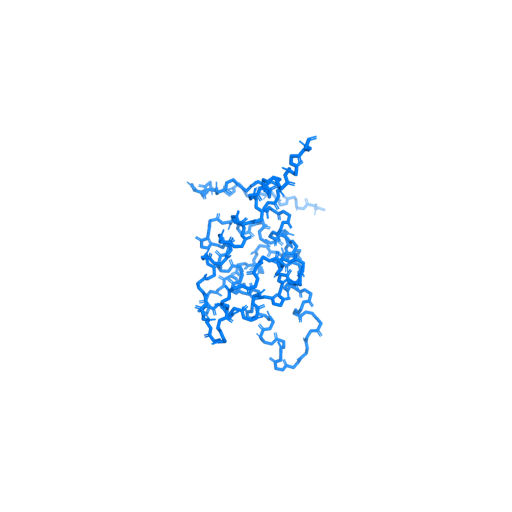A 1
ATOM 799 C C . ARG A 1 106 ? 1.829 -21.326 11.146 1.00 41.88 106 ARG A C 1
ATOM 801 O O . ARG A 1 106 ? 1.515 -21.212 12.322 1.00 41.88 106 ARG A O 1
ATOM 808 N N . THR A 1 107 ? 0.950 -21.494 10.174 1.00 45.00 107 THR A N 1
ATOM 809 C CA . THR A 1 107 ? -0.422 -21.935 10.420 1.00 45.00 107 THR A CA 1
ATOM 810 C C . THR A 1 107 ? -0.593 -23.190 9.577 1.00 45.00 107 THR A C 1
ATOM 812 O O . THR A 1 107 ? -0.750 -23.148 8.361 1.00 45.00 107 THR A O 1
ATOM 815 N N . ASP A 1 108 ? -0.323 -24.306 10.245 1.00 44.84 108 ASP A N 1
ATOM 816 C CA . ASP A 1 108 ? -0.810 -25.662 10.022 1.00 44.84 108 ASP A CA 1
ATOM 817 C C . ASP A 1 108 ? -0.841 -26.119 8.560 1.00 44.84 108 ASP A C 1
ATOM 819 O O . ASP A 1 108 ? -1.807 -25.931 7.826 1.00 44.84 108 ASP A O 1
ATOM 823 N N . GLY A 1 109 ? 0.245 -26.771 8.139 1.00 41.16 109 GLY A N 1
ATOM 824 C CA . GLY A 1 109 ? 0.486 -27.258 6.780 1.00 41.16 109 GLY A CA 1
ATOM 825 C C . GLY A 1 109 ? -0.488 -28.325 6.263 1.00 41.16 109 GLY A C 1
ATOM 826 O O . GLY A 1 109 ? -0.079 -29.443 5.956 1.00 41.16 109 GLY A O 1
ATOM 827 N N . ARG A 1 110 ? -1.760 -27.973 6.062 1.00 46.47 110 ARG A N 1
ATOM 828 C CA . ARG A 1 110 ? -2.728 -28.732 5.263 1.00 46.47 110 ARG A CA 1
ATOM 829 C C . ARG A 1 110 ? -3.254 -27.868 4.114 1.00 46.47 110 ARG A C 1
ATOM 831 O O . ARG A 1 110 ? -4.195 -27.107 4.271 1.00 46.47 110 ARG A O 1
ATOM 838 N N . GLY A 1 111 ? -2.682 -28.055 2.921 1.00 48.84 111 GLY A N 1
ATOM 839 C CA . GLY A 1 111 ? -3.485 -27.968 1.692 1.00 48.84 111 GLY A CA 1
ATOM 840 C C . GLY A 1 111 ? -3.326 -26.765 0.755 1.00 48.84 111 GLY A C 1
ATOM 841 O O . GLY A 1 111 ? -4.267 -26.469 0.028 1.00 48.84 111 GLY A O 1
ATOM 842 N N . ALA A 1 112 ? -2.176 -26.087 0.676 1.00 49.03 112 ALA A N 1
ATOM 843 C CA . ALA A 1 112 ? -2.003 -25.035 -0.335 1.00 49.03 112 ALA A CA 1
ATOM 844 C C . ALA A 1 112 ? -1.403 -25.553 -1.656 1.00 49.03 112 ALA A C 1
ATOM 846 O O . ALA A 1 112 ? -0.189 -25.679 -1.805 1.00 49.03 112 ALA A O 1
ATOM 847 N N . SER A 1 113 ? -2.273 -25.813 -2.629 1.00 51.12 113 SER A N 1
ATOM 848 C CA . SER A 1 113 ? -1.943 -26.147 -4.020 1.00 51.12 113 SER A CA 1
ATOM 849 C C . SER A 1 113 ? -1.287 -24.974 -4.775 1.00 51.12 113 SER A C 1
ATOM 851 O O . SER A 1 113 ? -1.731 -23.830 -4.656 1.00 51.12 113 SER A O 1
ATOM 853 N N . HIS A 1 114 ? -0.269 -25.268 -5.594 1.00 44.84 114 HIS A N 1
ATOM 854 C CA . HIS A 1 114 ? 0.403 -24.318 -6.493 1.00 44.8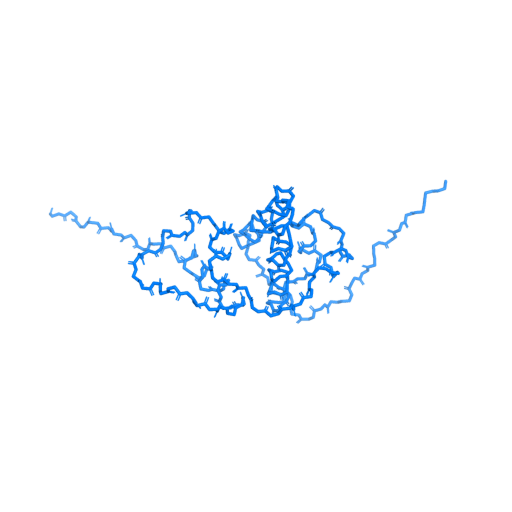4 114 HIS A CA 1
ATOM 855 C C . HIS A 1 114 ? -0.594 -23.628 -7.447 1.00 44.84 114 HIS A C 1
ATOM 857 O O . HIS A 1 114 ? -1.415 -24.294 -8.070 1.00 44.84 114 HIS A O 1
ATOM 863 N N . GLY A 1 115 ? -0.489 -22.302 -7.601 1.00 51.94 115 GLY A N 1
ATOM 864 C CA . GLY A 1 115 ? -1.194 -21.551 -8.653 1.00 51.94 115 GLY A CA 1
ATOM 865 C C . GLY A 1 115 ? -2.463 -20.798 -8.242 1.00 51.94 115 GLY A C 1
ATOM 866 O O . GLY A 1 115 ? -3.110 -20.209 -9.107 1.00 51.94 115 GLY A O 1
ATOM 867 N N . GLN A 1 116 ? -2.820 -20.751 -6.955 1.00 53.97 116 GLN A N 1
ATOM 868 C CA . GLN A 1 116 ? -3.992 -19.982 -6.532 1.00 53.97 116 GLN A CA 1
ATOM 869 C C . GLN A 1 116 ? -3.771 -18.466 -6.652 1.00 53.97 116 GLN A C 1
ATOM 871 O O . GLN A 1 116 ? -2.768 -17.900 -6.205 1.00 53.97 116 GLN A O 1
ATOM 876 N N . THR A 1 117 ? -4.755 -17.809 -7.260 1.00 48.41 117 THR A N 1
ATOM 877 C CA . THR A 1 117 ? -4.865 -16.353 -7.329 1.00 48.41 117 THR A CA 1
ATOM 878 C C . THR A 1 117 ? -5.863 -15.941 -6.260 1.00 48.41 117 THR A C 1
ATOM 880 O O . THR A 1 117 ? -7.002 -16.397 -6.291 1.00 48.41 117 THR A O 1
ATOM 883 N N . LEU A 1 118 ? -5.436 -15.140 -5.288 1.00 50.47 118 LEU A N 1
ATOM 884 C CA . LEU A 1 118 ? -6.298 -14.744 -4.179 1.00 50.47 118 LEU A CA 1
ATOM 885 C C . LEU A 1 118 ? -6.762 -13.304 -4.349 1.00 50.47 118 LEU A C 1
ATOM 887 O O . LEU A 1 118 ? -6.008 -12.436 -4.795 1.00 50.47 118 LEU A O 1
ATOM 891 N N . HIS A 1 119 ? -8.004 -13.042 -3.949 1.00 44.88 119 HIS A N 1
ATOM 892 C CA . HIS A 1 119 ? -8.499 -11.680 -3.861 1.00 44.88 119 HIS A CA 1
ATOM 893 C C . HIS A 1 119 ? -7.825 -10.984 -2.661 1.00 44.88 119 HIS A C 1
ATOM 895 O O . HIS A 1 119 ? -7.881 -11.515 -1.549 1.00 44.88 119 HIS A O 1
ATOM 901 N N . PRO A 1 120 ? -7.186 -9.812 -2.839 1.00 50.03 120 PRO A N 1
ATOM 902 C CA . PRO A 1 120 ? -6.342 -9.197 -1.808 1.00 50.03 120 PRO A CA 1
ATOM 903 C C . PRO A 1 120 ? -7.105 -8.854 -0.518 1.00 50.03 120 PRO A C 1
ATOM 905 O O . PRO A 1 120 ? -6.534 -8.929 0.567 1.00 50.03 120 PRO A O 1
ATOM 908 N N . ALA A 1 121 ? -8.401 -8.545 -0.626 1.00 43.31 121 ALA A N 1
ATOM 909 C CA . ALA A 1 121 ? -9.266 -8.298 0.527 1.00 43.31 121 ALA A CA 1
ATOM 910 C C . ALA A 1 121 ? -9.503 -9.565 1.376 1.00 43.31 121 ALA A C 1
ATOM 912 O O . ALA A 1 121 ? -9.512 -9.491 2.600 1.00 43.31 121 ALA A O 1
ATOM 913 N N . SER A 1 122 ? -9.637 -10.737 0.748 1.00 44.34 122 SER A N 1
ATOM 914 C CA . SER A 1 122 ? -9.946 -11.998 1.436 1.00 44.34 122 SER A CA 1
ATOM 915 C C . SER A 1 122 ? -8.725 -12.589 2.149 1.00 44.34 122 SER A C 1
ATOM 917 O O . SER A 1 122 ? -8.856 -13.139 3.238 1.00 44.34 122 SER A O 1
ATOM 919 N N . THR A 1 123 ? -7.523 -12.432 1.584 1.00 50.06 123 THR A N 1
ATOM 920 C CA . THR A 1 123 ? -6.276 -12.947 2.183 1.00 50.06 123 THR A CA 1
ATOM 921 C C . THR A 1 123 ? -5.861 -12.174 3.423 1.00 50.06 123 THR A C 1
ATOM 923 O O . THR A 1 123 ? -5.409 -12.774 4.396 1.00 50.06 123 THR A O 1
ATOM 926 N N . LEU A 1 124 ? -6.013 -10.845 3.388 1.00 54.25 124 LEU A N 1
ATOM 927 C CA . LEU A 1 124 ? -5.739 -10.012 4.551 1.00 54.25 124 LEU A CA 1
ATOM 928 C C . LEU A 1 124 ? -6.667 -10.401 5.691 1.00 54.25 124 LEU A C 1
ATOM 930 O O . LEU A 1 124 ? -6.169 -10.578 6.783 1.00 54.25 124 LEU A O 1
ATOM 934 N N . ILE A 1 125 ? -7.956 -10.630 5.432 1.00 54.94 125 ILE A N 1
ATOM 935 C CA . ILE A 1 125 ? -8.924 -10.998 6.470 1.00 54.94 125 ILE A CA 1
ATOM 936 C C . ILE A 1 125 ? -8.646 -12.390 7.057 1.00 54.94 125 ILE A C 1
ATOM 938 O O . ILE A 1 125 ? -8.679 -12.517 8.271 1.00 54.94 125 ILE A O 1
ATOM 942 N N . VAL A 1 126 ? -8.326 -13.419 6.262 1.00 52.38 126 VAL A N 1
ATOM 943 C CA . VAL A 1 126 ? -8.096 -14.781 6.798 1.00 52.38 126 VAL A CA 1
ATOM 944 C C . VAL A 1 126 ? -6.779 -14.879 7.577 1.00 52.38 126 VAL A C 1
ATOM 946 O O . VAL A 1 126 ? -6.787 -15.316 8.723 1.00 52.38 126 VAL A O 1
ATOM 949 N N . ALA A 1 127 ? -5.666 -14.386 7.020 1.00 51.94 127 ALA A N 1
ATOM 950 C CA . ALA A 1 127 ? -4.377 -14.390 7.724 1.00 51.94 127 ALA A CA 1
ATOM 951 C C . ALA A 1 127 ? -4.394 -13.487 8.971 1.00 51.94 127 ALA A C 1
ATOM 953 O O . ALA A 1 127 ? -3.677 -13.727 9.939 1.00 51.94 127 ALA A O 1
ATOM 954 N N . PHE A 1 128 ? -5.219 -12.439 8.945 1.00 52.38 128 PHE A N 1
ATOM 955 C CA . PHE A 1 128 ? -5.444 -11.561 10.079 1.00 52.38 128 PHE A CA 1
ATOM 956 C C . PHE A 1 128 ? -6.333 -12.225 11.135 1.00 52.38 128 PHE A C 1
ATOM 958 O O . PHE A 1 128 ? -5.904 -12.295 12.278 1.00 52.38 128 PHE A O 1
ATOM 965 N N . LEU A 1 129 ? -7.499 -12.781 10.783 1.00 48.47 129 LEU A N 1
ATOM 966 C CA . LEU A 1 129 ? -8.400 -13.460 11.727 1.00 48.47 129 LEU A CA 1
ATOM 967 C C . LEU A 1 129 ? -7.712 -14.617 12.461 1.00 48.47 129 LEU A C 1
ATOM 969 O O . LEU A 1 129 ? -7.867 -14.732 13.673 1.00 48.47 129 LEU A O 1
ATOM 973 N N . GLU A 1 130 ? -6.875 -15.392 11.771 1.00 52.56 130 GLU A N 1
ATOM 974 C CA . GLU A 1 130 ? -6.082 -16.468 12.385 1.00 52.56 130 GLU A CA 1
ATOM 975 C C . GLU A 1 130 ? -4.960 -15.950 13.306 1.00 52.56 130 GLU A C 1
ATOM 977 O O . GLU A 1 130 ? -4.540 -16.643 14.228 1.00 52.56 130 GLU A O 1
ATOM 982 N N . SER A 1 131 ? -4.479 -14.718 13.101 1.00 45.75 131 SER A N 1
ATOM 983 C CA . SER A 1 131 ? -3.436 -14.106 13.941 1.00 45.75 131 SER A CA 1
ATOM 984 C C . SER A 1 131 ? -3.965 -13.441 15.218 1.00 45.75 131 SER A C 1
ATOM 986 O O . SER A 1 131 ? -3.177 -13.161 16.123 1.00 45.75 131 SER A O 1
ATOM 988 N N . ILE A 1 132 ? -5.275 -13.162 15.294 1.00 39.28 132 ILE A N 1
ATOM 989 C CA . ILE A 1 132 ? -5.913 -12.523 16.461 1.00 39.28 132 ILE A CA 1
ATOM 990 C C . ILE A 1 132 ? -6.668 -13.544 17.315 1.00 39.28 132 ILE A C 1
ATOM 992 O O . ILE A 1 132 ? -7.001 -13.230 18.454 1.00 39.28 132 ILE A O 1
ATOM 996 N N . THR A 1 133 ? -6.935 -14.756 16.818 1.00 42.16 133 THR A N 1
ATOM 997 C CA . THR A 1 133 ? -7.383 -15.852 17.681 1.00 42.16 133 THR A CA 1
ATOM 998 C C . THR A 1 133 ? -6.224 -16.247 18.597 1.00 42.16 133 THR A C 1
ATOM 1000 O O . THR A 1 133 ? -5.235 -16.792 18.097 1.00 42.16 133 THR A O 1
ATOM 1003 N N . PRO A 1 134 ? -6.280 -15.980 19.918 1.00 39.81 134 PRO A N 1
ATOM 1004 C CA . PRO A 1 134 ? -5.338 -16.607 20.827 1.00 39.81 134 PRO A CA 1
ATOM 1005 C C . PRO A 1 134 ? -5.483 -18.117 20.641 1.00 39.81 134 PRO A C 1
ATOM 1007 O O . PRO A 1 134 ? -6.594 -18.644 20.634 1.00 39.81 134 PRO A O 1
ATOM 1010 N N . SER A 1 135 ? -4.359 -18.796 20.425 1.00 47.97 135 SER A N 1
ATOM 1011 C CA . SER A 1 135 ? -4.283 -20.251 20.490 1.00 47.97 135 SER A CA 1
ATOM 1012 C C . SER A 1 135 ? -4.799 -20.659 21.873 1.00 47.97 135 SER A C 1
ATOM 1014 O O . SER A 1 135 ? -4.081 -20.518 22.863 1.00 47.97 135 SER A O 1
ATOM 1016 N N . GLU A 1 136 ? -6.078 -21.039 21.971 1.00 48.22 136 GLU A N 1
ATOM 1017 C CA . GLU A 1 136 ? -6.642 -21.541 23.219 1.00 48.22 136 GLU A CA 1
ATOM 1018 C C . GLU A 1 136 ? -5.844 -22.782 23.609 1.00 48.22 136 GLU A C 1
ATOM 1020 O O . GLU A 1 136 ? -5.666 -23.718 22.826 1.00 48.22 136 GLU A O 1
ATOM 1025 N N . GLY A 1 137 ? -5.253 -22.699 24.797 1.00 51.91 137 GLY A N 1
ATOM 1026 C CA . GLY A 1 137 ? -4.182 -23.563 25.241 1.00 51.91 137 GLY A CA 1
ATOM 1027 C C . GLY A 1 137 ? -4.508 -25.047 25.151 1.00 51.91 137 GLY A C 1
ATOM 1028 O O . GLY A 1 137 ? -5.515 -25.527 25.671 1.00 51.91 137 GLY A O 1
ATOM 1029 N N . GLY A 1 138 ? -3.540 -25.797 24.626 1.00 46.59 138 GLY A N 1
ATOM 1030 C CA . GLY A 1 138 ? -3.314 -27.182 25.020 1.00 46.59 138 GLY A CA 1
ATOM 1031 C C . GLY A 1 138 ? -2.887 -27.238 26.487 1.00 46.59 138 GLY A C 1
ATOM 1032 O O . GLY A 1 138 ? -1.717 -27.448 26.794 1.00 46.59 138 GLY A O 1
ATOM 1033 N N . GLY A 1 139 ? -3.829 -26.994 27.398 1.00 47.56 139 GLY A N 1
ATOM 1034 C CA . GLY A 1 139 ? -3.683 -27.290 28.814 1.00 47.56 139 GLY A CA 1
ATOM 1035 C C . GLY A 1 139 ? -3.732 -28.799 29.005 1.00 47.56 139 GLY A C 1
ATOM 1036 O O . GLY A 1 139 ? -4.803 -29.398 29.048 1.00 47.56 139 GLY A O 1
ATOM 1037 N N . THR A 1 140 ? -2.563 -29.424 29.086 1.00 60.12 140 THR A N 1
ATOM 1038 C CA . THR A 1 140 ? -2.401 -30.815 29.508 1.00 60.12 140 THR A CA 1
ATOM 1039 C C . THR A 1 140 ? -2.970 -30.971 30.922 1.00 60.12 140 THR A C 1
ATOM 1041 O O . THR A 1 140 ? -2.458 -30.365 31.862 1.00 60.12 140 THR A O 1
ATOM 1044 N N . LEU A 1 141 ? -4.030 -31.768 31.083 1.00 44.19 141 LEU A N 1
ATOM 1045 C CA . LEU A 1 141 ? -4.558 -32.148 32.398 1.00 44.19 141 LEU A CA 1
ATOM 1046 C C . LEU A 1 141 ? -3.483 -32.920 33.189 1.00 44.19 141 LEU A C 1
ATOM 1048 O O . LEU A 1 141 ? -2.934 -33.887 32.647 1.00 44.19 141 LEU A O 1
ATOM 1052 N N . PRO A 1 142 ? -3.180 -32.556 34.449 1.00 60.31 142 PRO A N 1
ATOM 1053 C CA . PRO A 1 142 ? -2.436 -33.442 35.332 1.00 60.31 142 PRO A CA 1
ATOM 1054 C C . PRO A 1 142 ? -3.313 -34.651 35.696 1.00 60.31 142 PRO A C 1
ATOM 1056 O O . PRO A 1 142 ? -4.513 -34.507 35.937 1.00 60.31 142 PRO A O 1
ATOM 1059 N N . ARG A 1 143 ? -2.697 -35.836 35.669 1.00 67.50 143 ARG A N 1
ATOM 1060 C CA . ARG A 1 143 ? -3.289 -37.105 36.114 1.00 67.50 143 ARG A CA 1
ATOM 1061 C C . ARG A 1 143 ? -3.449 -37.156 37.625 1.00 67.50 143 ARG A C 1
ATOM 1063 O O . ARG A 1 143 ? -2.554 -36.618 38.312 1.00 67.50 143 ARG A O 1
#

Radius of gyration: 18.23 Å; chains: 1; bounding box: 35×72×50 Å

pLDDT: mean 71.91, std 20.02, range [39.28, 95.19]

Foldseek 3Di:
DDPDDDDDDPDDPPDQDDDDPVLLVLLLLLLCLLLVQLVPDDDPVNVVSLLVSLLSLLLCVVVVHDLVSSCVSNVHDSVVSVVSVDDPDFDWPVRSDVSSDPVLVPDDPPDDDPDDTDHSNVVSVVSVVVVPPDPPDPPDDDD

Secondary structure (DSSP, 8-state):
-----PPP-----S------HHHHHHHHHHHHHHHHHHHH--HHHHHHHHHHHHHHHHHHHHTT--HHHHHHHHTS-HHHHHHH----SPEEHHHHHHHH-TTT--S------TT-EE-HHHHHHHHHHHHHS----------

Sequence (143 aa):
MVIAHARPAHAEDPTTVALTPGVERALSALLQRARRAEDETSGPNRRRAFRNTRHLLGGMRALGIPLHVLADALDVTVQSARARAGTDGPIRLDDFRRLIGPSVARTDGRGASHGQTLHPASTLIVAFLESITPSEGGGTLPR

Organism: NCBI:txid390269